Protein AF-A0A815ESF3-F1 (afdb_monomer_lite)

Structure (mmCIF, N/CA/C/O backbone):
data_AF-A0A815ESF3-F1
#
_entry.id   AF-A0A815ESF3-F1
#
loop_
_atom_site.group_PDB
_atom_site.id
_atom_site.type_symbol
_atom_site.label_atom_id
_atom_site.label_alt_id
_atom_site.label_comp_id
_atom_site.label_asym_id
_atom_site.label_entity_id
_atom_site.label_seq_id
_atom_site.pdbx_PDB_ins_code
_atom_site.Cartn_x
_atom_site.Cartn_y
_atom_site.Cartn_z
_atom_site.occupancy
_atom_site.B_iso_or_equiv
_atom_site.auth_seq_id
_atom_site.auth_comp_id
_atom_site.auth_asym_id
_atom_site.auth_atom_id
_atom_site.pdbx_PDB_model_num
ATOM 1 N N . MET A 1 1 ? 18.717 16.429 3.710 1.00 49.12 1 MET A N 1
ATOM 2 C CA . MET A 1 1 ? 17.367 16.430 3.105 1.00 49.12 1 MET A CA 1
ATOM 3 C C . MET A 1 1 ? 16.747 15.052 3.318 1.00 49.12 1 MET A C 1
ATOM 5 O O . MET A 1 1 ? 16.495 14.326 2.370 1.00 49.12 1 MET A O 1
ATOM 9 N N . GLY A 1 2 ? 16.669 14.638 4.585 1.00 58.44 2 GLY A N 1
ATOM 10 C CA . GLY A 1 2 ? 16.235 13.298 4.998 1.00 58.44 2 GLY A CA 1
ATOM 11 C C . GLY A 1 2 ? 15.519 13.295 6.353 1.00 58.44 2 GLY A C 1
ATOM 12 O O . GLY A 1 2 ? 15.095 12.241 6.813 1.00 58.44 2 GLY A O 1
ATOM 13 N N . ASP A 1 3 ? 15.334 14.468 6.965 1.00 59.12 3 ASP A N 1
ATOM 14 C CA . ASP A 1 3 ? 14.757 14.594 8.307 1.00 59.12 3 ASP A CA 1
ATOM 15 C C . ASP A 1 3 ? 13.248 14.857 8.239 1.00 59.12 3 ASP A C 1
ATOM 17 O O . ASP A 1 3 ? 12.502 14.526 9.163 1.00 59.12 3 ASP A O 1
ATOM 21 N N . GLU A 1 4 ? 12.764 15.403 7.121 1.00 72.44 4 GLU A N 1
ATOM 22 C CA . GLU A 1 4 ? 11.352 15.711 6.924 1.00 72.44 4 GLU A CA 1
ATOM 23 C C . GLU A 1 4 ? 10.472 14.451 6.953 1.00 72.44 4 GLU A C 1
ATOM 25 O O . GLU A 1 4 ? 9.414 14.454 7.582 1.00 72.44 4 GLU A O 1
ATOM 30 N N . HIS A 1 5 ? 10.932 13.343 6.365 1.00 67.81 5 HIS A N 1
ATOM 31 C CA . HIS A 1 5 ? 10.168 12.093 6.297 1.00 67.81 5 HIS A CA 1
ATOM 32 C C . HIS A 1 5 ? 10.030 11.417 7.668 1.00 67.81 5 HIS A C 1
ATOM 34 O O . HIS A 1 5 ? 8.936 10.989 8.041 1.00 67.81 5 HIS A O 1
ATOM 40 N N . ALA A 1 6 ? 11.113 11.371 8.450 1.00 74.81 6 ALA A N 1
ATOM 41 C CA . ALA A 1 6 ? 11.087 10.838 9.811 1.00 74.81 6 ALA A CA 1
ATOM 42 C C . ALA A 1 6 ? 10.208 11.699 10.736 1.00 74.81 6 ALA A C 1
ATOM 44 O O . ALA A 1 6 ? 9.453 11.175 11.559 1.00 74.81 6 ALA A O 1
ATOM 45 N N . SER A 1 7 ? 10.251 13.022 10.555 1.00 86.12 7 SER A N 1
ATOM 46 C CA . SER A 1 7 ? 9.443 13.980 11.315 1.00 86.12 7 SER A CA 1
ATOM 47 C C . SER A 1 7 ? 7.941 13.818 11.057 1.00 86.12 7 SER A C 1
ATOM 49 O O . SER A 1 7 ? 7.145 13.822 11.998 1.00 86.12 7 SER A O 1
ATOM 51 N N . VAL A 1 8 ? 7.543 13.603 9.798 1.00 88.50 8 VAL A N 1
ATOM 52 C CA . VAL A 1 8 ? 6.133 13.420 9.419 1.00 88.50 8 VAL A CA 1
ATOM 53 C C . VAL A 1 8 ? 5.540 12.164 10.057 1.00 88.50 8 VAL A C 1
ATOM 55 O O . VAL A 1 8 ? 4.471 12.236 10.662 1.00 88.50 8 VAL A O 1
ATOM 58 N N . ILE A 1 9 ? 6.240 11.028 9.990 1.00 89.56 9 ILE A N 1
ATOM 59 C CA . ILE A 1 9 ? 5.763 9.764 10.582 1.00 89.56 9 ILE A CA 1
ATOM 60 C C . ILE A 1 9 ? 5.610 9.909 12.098 1.00 89.56 9 ILE A C 1
ATOM 62 O O . ILE A 1 9 ? 4.595 9.520 12.679 1.00 89.56 9 ILE A O 1
ATOM 66 N N . LEU A 1 10 ? 6.594 10.535 12.742 1.00 90.50 10 LEU A N 1
ATOM 67 C CA . LEU A 1 10 ? 6.574 10.784 14.177 1.00 90.50 10 LEU A CA 1
ATOM 68 C C . LEU A 1 10 ? 5.425 11.721 14.584 1.00 90.50 10 LEU A C 1
ATOM 70 O O . LEU A 1 10 ? 4.827 11.540 15.647 1.00 90.50 10 LEU A O 1
ATOM 74 N N . HIS A 1 11 ? 5.081 12.699 13.744 1.00 92.25 11 HIS A N 1
ATOM 75 C CA . HIS A 1 11 ? 3.919 13.556 13.957 1.00 92.25 11 HIS A CA 1
ATOM 76 C C . HIS A 1 11 ? 2.604 12.774 13.851 1.00 92.25 11 HIS A C 1
ATOM 78 O O . HIS A 1 11 ? 1.777 12.878 14.756 1.00 92.25 11 HIS A O 1
ATOM 84 N N . ILE A 1 12 ? 2.446 11.943 12.814 1.00 92.06 12 ILE A N 1
ATOM 85 C CA . ILE A 1 12 ? 1.263 11.088 12.624 1.00 92.06 12 ILE A CA 1
ATOM 86 C C . ILE A 1 12 ? 1.042 10.213 13.863 1.00 92.06 12 ILE A C 1
ATOM 88 O O . ILE A 1 12 ? -0.034 10.269 14.458 1.00 92.06 12 ILE A O 1
ATOM 92 N N . LEU A 1 13 ? 2.075 9.505 14.332 1.00 93.06 13 LEU A N 1
ATOM 93 C CA . LEU A 1 13 ? 1.988 8.655 15.526 1.00 93.06 13 LEU A CA 1
ATOM 94 C C . LEU A 1 13 ? 1.605 9.441 16.786 1.00 93.06 13 LEU A C 1
ATOM 96 O O . LEU A 1 13 ? 0.751 9.019 17.561 1.00 93.06 13 LEU A O 1
ATOM 100 N N . LYS A 1 14 ? 2.191 10.625 16.994 1.00 93.69 14 LYS A N 1
ATOM 101 C CA . LYS A 1 14 ? 1.821 11.481 18.131 1.00 93.69 14 LYS A CA 1
ATOM 102 C C . LYS A 1 14 ? 0.366 11.937 18.063 1.00 93.69 14 LYS A C 1
ATOM 104 O O . LYS A 1 14 ? -0.280 12.050 19.102 1.00 93.69 14 LYS A O 1
ATOM 109 N N . THR A 1 15 ? -0.144 12.249 16.874 1.00 94.25 15 THR A N 1
ATOM 110 C CA . THR A 1 15 ? -1.538 12.682 16.710 1.00 94.25 15 THR A CA 1
ATOM 111 C C . THR A 1 15 ? -2.524 11.539 16.913 1.00 94.25 15 THR A C 1
ATOM 113 O O . THR A 1 15 ? -3.515 11.732 17.609 1.00 94.25 15 THR A O 1
ATOM 116 N N . THR A 1 16 ? -2.234 10.344 16.397 1.00 93.12 16 THR A N 1
ATOM 117 C CA . THR A 1 16 ? -3.116 9.180 16.547 1.00 93.12 16 THR A CA 1
ATOM 118 C C . THR A 1 16 ? -3.178 8.713 17.996 1.00 93.12 16 THR A C 1
ATOM 120 O O . THR A 1 16 ? -4.269 8.439 18.485 1.00 93.12 16 THR A O 1
ATOM 123 N N . LEU A 1 17 ? -2.060 8.739 18.731 1.00 94.00 17 LEU A N 1
ATOM 124 C CA . LEU A 1 17 ? -2.052 8.467 20.175 1.00 94.00 17 LEU A CA 1
ATOM 125 C C . LEU A 1 17 ? -2.964 9.430 20.952 1.00 94.00 17 LEU A C 1
ATOM 127 O O . LEU A 1 17 ? -3.773 8.986 21.761 1.00 94.00 17 LEU A O 1
ATOM 131 N N . LYS A 1 18 ? -2.912 10.735 20.648 1.00 94.75 18 LYS A N 1
ATOM 132 C CA . LYS A 1 18 ? -3.801 11.734 21.273 1.00 94.75 18 LYS A CA 1
ATOM 133 C C . LYS A 1 18 ? -5.280 11.510 20.953 1.00 94.75 18 LYS A C 1
ATOM 135 O O . LYS A 1 18 ? -6.129 11.868 21.762 1.00 94.75 18 LYS A O 1
ATOM 140 N N . LEU A 1 19 ? -5.603 10.983 19.773 1.00 94.12 19 LEU A N 1
ATOM 141 C CA . LEU A 1 19 ? -6.985 10.681 19.384 1.00 94.12 19 LEU A CA 1
ATOM 142 C C . LEU A 1 19 ? -7.492 9.388 20.040 1.00 94.12 19 LEU A C 1
ATOM 144 O O . LEU A 1 19 ? -8.655 9.324 20.434 1.00 94.12 19 LEU A O 1
ATOM 148 N N . ILE A 1 20 ? -6.612 8.400 20.233 1.00 93.06 20 ILE A N 1
ATOM 149 C CA . ILE A 1 20 ? -6.911 7.173 20.986 1.00 93.06 20 ILE A CA 1
ATOM 150 C C . ILE A 1 20 ? -7.195 7.505 22.456 1.00 93.06 20 ILE A C 1
ATOM 152 O O . ILE A 1 20 ? -8.185 7.028 23.005 1.00 93.06 20 ILE A O 1
ATOM 156 N N . GLU A 1 21 ? -6.391 8.374 23.081 1.00 93.81 21 GLU A N 1
ATOM 157 C CA . GLU A 1 21 ? -6.638 8.861 24.451 1.00 93.81 21 GLU A CA 1
ATOM 158 C C . GLU A 1 21 ? -8.002 9.552 24.594 1.00 93.81 21 GLU A C 1
ATOM 160 O O . GLU A 1 21 ? -8.646 9.455 25.636 1.00 93.81 21 GLU A O 1
ATOM 165 N N . LYS A 1 22 ? -8.467 10.222 23.534 1.00 95.00 22 LYS A N 1
ATOM 166 C CA . LYS A 1 22 ? -9.786 10.867 23.476 1.00 95.00 22 LYS A CA 1
ATOM 167 C C . LYS A 1 22 ? -10.924 9.921 23.095 1.00 95.00 22 LYS A C 1
ATOM 169 O O . LYS A 1 22 ? -12.069 10.360 23.046 1.00 95.00 22 LYS A O 1
ATOM 174 N N . SER A 1 23 ? -10.646 8.640 22.841 1.00 89.75 23 SER A N 1
ATOM 175 C CA . SER A 1 23 ? -11.598 7.640 22.324 1.00 89.75 23 SER A CA 1
ATOM 176 C C . SER A 1 23 ? -12.246 7.997 20.975 1.00 89.75 23 SER A C 1
ATOM 178 O O . SER A 1 23 ? -13.293 7.464 20.623 1.00 89.75 23 SER A O 1
ATOM 180 N N . GLU A 1 24 ? -11.614 8.884 20.202 1.00 91.31 24 GLU A N 1
ATOM 181 C CA . GLU A 1 24 ? -12.103 9.365 18.899 1.00 91.31 24 GLU A CA 1
ATOM 182 C C . GLU A 1 24 ? -11.540 8.556 17.718 1.00 91.31 24 GLU A C 1
ATOM 184 O O . GLU A 1 24 ? -11.962 8.753 16.581 1.00 91.31 24 GLU A O 1
ATOM 189 N N . PHE A 1 25 ? -10.565 7.678 17.968 1.00 88.00 25 PHE A N 1
ATOM 190 C CA . PHE A 1 25 ? -9.857 6.921 16.938 1.00 88.00 25 PHE A CA 1
ATOM 191 C C . PHE A 1 25 ? -9.432 5.549 17.462 1.00 88.00 25 PHE A C 1
ATOM 193 O O . PHE A 1 25 ? -8.995 5.422 18.608 1.00 88.00 25 PHE A O 1
ATOM 200 N N . SER A 1 26 ? -9.541 4.521 16.625 1.00 89.38 26 SER A N 1
ATOM 201 C CA . SER A 1 26 ? -9.193 3.141 16.972 1.00 89.38 26 SER A CA 1
ATOM 202 C C . SER A 1 26 ? -7.889 2.680 16.314 1.00 89.38 26 SER A C 1
ATOM 204 O O . SER A 1 26 ? -7.491 3.140 15.245 1.00 89.38 26 SER A O 1
ATOM 206 N N . VAL A 1 27 ? -7.220 1.703 16.932 1.00 87.31 27 VAL A N 1
ATOM 207 C CA . VAL A 1 27 ? -5.993 1.099 16.375 1.00 87.31 27 VAL A CA 1
ATOM 208 C C . VAL A 1 27 ? -6.270 0.384 15.043 1.00 87.31 27 VAL A C 1
ATOM 210 O O . VAL A 1 27 ? -5.420 0.374 14.157 1.00 87.31 27 VAL A O 1
ATOM 213 N N . ASN A 1 28 ? -7.476 -0.158 14.866 1.00 88.00 28 ASN A N 1
ATOM 214 C CA . ASN A 1 28 ? -7.872 -0.844 13.635 1.00 88.00 28 ASN A CA 1
ATOM 215 C C . ASN A 1 28 ? -8.009 0.129 12.454 1.00 88.00 28 ASN A C 1
ATOM 217 O O . ASN A 1 28 ? -7.617 -0.207 11.341 1.00 88.00 28 ASN A O 1
ATOM 221 N N . GLU A 1 29 ? -8.505 1.347 12.690 1.00 86.75 29 GLU A N 1
ATOM 222 C CA . GLU A 1 29 ? -8.550 2.405 11.669 1.00 86.75 29 GLU A CA 1
ATOM 223 C C . GLU A 1 29 ? -7.145 2.871 11.272 1.00 86.75 29 GLU A C 1
ATOM 225 O O . GLU A 1 29 ? -6.906 3.181 10.105 1.00 86.75 29 GLU A O 1
ATOM 230 N N . LEU A 1 30 ? -6.195 2.866 12.218 1.00 88.81 30 LEU A N 1
ATOM 231 C CA . LEU A 1 30 ? -4.789 3.130 11.912 1.00 88.81 30 LEU A CA 1
ATOM 232 C C . LEU A 1 30 ? -4.194 2.059 11.003 1.00 88.81 30 LEU A C 1
ATOM 234 O O . LEU A 1 30 ? -3.505 2.402 10.050 1.00 88.81 30 LEU A O 1
ATOM 238 N N . SER A 1 31 ? -4.461 0.781 11.284 1.00 87.44 31 SER A N 1
ATOM 239 C CA . SER A 1 31 ? -4.036 -0.322 10.413 1.00 87.44 31 SER A CA 1
ATOM 240 C C . SER A 1 31 ? -4.639 -0.166 9.019 1.00 87.44 31 SER A C 1
ATOM 242 O O . SER A 1 31 ? -3.907 -0.144 8.034 1.00 87.44 31 SER A O 1
ATOM 244 N N . ALA A 1 32 ? -5.950 0.083 8.941 1.00 88.31 32 ALA A N 1
ATOM 245 C CA . ALA A 1 32 ? -6.673 0.219 7.680 1.00 88.31 32 ALA A CA 1
ATOM 246 C C . ALA A 1 32 ? -6.140 1.355 6.783 1.00 88.31 32 ALA A C 1
ATOM 248 O O . ALA A 1 32 ? -6.157 1.231 5.559 1.00 88.31 32 ALA A O 1
ATOM 249 N N . LEU A 1 33 ? -5.626 2.447 7.369 1.00 84.75 33 LEU A N 1
ATOM 250 C CA . LEU A 1 33 ? -4.948 3.523 6.629 1.00 84.75 33 LEU A CA 1
ATOM 251 C C . LEU A 1 33 ? -3.718 3.024 5.854 1.00 84.75 33 LEU A C 1
ATOM 253 O O . LEU A 1 33 ? -3.451 3.513 4.755 1.00 84.75 33 LEU A O 1
ATOM 257 N N . PHE A 1 34 ? -2.983 2.058 6.408 1.00 85.31 34 PHE A N 1
ATOM 258 C CA . PHE A 1 34 ? -1.769 1.494 5.812 1.00 85.31 34 PHE A CA 1
ATOM 259 C C . PHE A 1 34 ? -1.995 0.163 5.081 1.00 85.31 34 PHE A C 1
ATOM 261 O O . PHE A 1 34 ? -1.123 -0.251 4.322 1.00 85.31 34 PHE A O 1
ATOM 268 N N . ASP A 1 35 ? -3.168 -0.457 5.227 1.00 85.44 35 ASP A N 1
ATOM 269 C CA . ASP A 1 35 ? -3.562 -1.678 4.502 1.00 85.44 35 ASP A CA 1
ATOM 270 C C . ASP A 1 35 ? -3.827 -1.433 3.003 1.00 85.44 35 ASP A C 1
ATOM 272 O O . ASP A 1 35 ? -4.057 -2.363 2.225 1.00 85.44 35 ASP A O 1
ATOM 276 N N . CYS A 1 36 ? -3.775 -0.175 2.562 1.00 73.00 36 CYS A N 1
ATOM 277 C CA . CYS A 1 36 ? -3.819 0.169 1.151 1.00 73.00 36 CYS A CA 1
ATOM 278 C C . CYS A 1 36 ? -2.608 -0.451 0.442 1.00 73.00 36 CYS A C 1
ATOM 280 O O . CYS A 1 36 ? -1.466 -0.086 0.721 1.00 73.00 36 CYS A O 1
ATOM 282 N N . VAL A 1 37 ? -2.852 -1.341 -0.525 1.00 75.94 37 VAL A N 1
ATOM 283 C CA . VAL A 1 37 ? -1.798 -1.849 -1.412 1.00 75.94 37 VAL A CA 1
ATOM 284 C C . VAL A 1 37 ? -1.095 -0.646 -2.032 1.00 75.94 37 VAL A C 1
ATOM 286 O O . VAL A 1 37 ? -1.701 0.106 -2.800 1.00 75.94 37 VAL A O 1
ATOM 289 N N . LEU A 1 38 ? 0.178 -0.452 -1.675 1.00 70.62 38 LEU A N 1
ATOM 290 C CA . LEU A 1 38 ? 1.023 0.561 -2.289 1.00 70.62 38 LEU A CA 1
ATOM 291 C C . LEU A 1 38 ? 0.954 0.342 -3.796 1.00 70.62 38 LEU A C 1
ATOM 293 O O . LEU A 1 38 ? 1.386 -0.700 -4.287 1.00 70.62 38 LEU A O 1
ATOM 297 N N . ASN A 1 39 ? 0.366 1.294 -4.521 1.00 73.88 39 ASN A N 1
ATOM 298 C CA . ASN A 1 39 ? 0.209 1.151 -5.957 1.00 73.88 39 ASN A CA 1
ATOM 299 C C . ASN A 1 39 ? 1.624 1.146 -6.553 1.00 73.88 39 ASN A C 1
ATOM 301 O O . ASN A 1 39 ? 2.300 2.180 -6.460 1.00 73.88 39 ASN A O 1
ATOM 305 N N . PRO A 1 40 ? 2.119 0.009 -7.083 1.00 78.06 40 PRO A N 1
ATOM 306 C CA . PRO A 1 40 ? 3.475 -0.053 -7.590 1.00 78.06 40 PRO A CA 1
ATOM 307 C C . PRO A 1 40 ? 3.611 1.041 -8.637 1.00 78.06 40 PRO A C 1
ATOM 309 O O . PRO A 1 40 ? 2.733 1.213 -9.489 1.00 78.06 40 PRO A O 1
ATOM 312 N N . VAL A 1 41 ? 4.678 1.833 -8.528 1.00 76.69 41 VAL A N 1
ATOM 313 C CA . VAL A 1 41 ? 4.906 2.955 -9.435 1.00 76.69 41 VAL A CA 1
ATOM 314 C C . VAL A 1 41 ? 4.804 2.415 -10.858 1.00 76.69 41 VAL A C 1
ATOM 316 O O . VAL A 1 41 ? 5.577 1.554 -11.270 1.00 76.69 41 VAL A O 1
ATOM 319 N N . ALA A 1 42 ? 3.794 2.871 -11.604 1.00 84.88 42 ALA A N 1
ATOM 320 C CA . ALA A 1 42 ? 3.543 2.346 -12.938 1.00 84.88 42 ALA A CA 1
ATOM 321 C C . ALA A 1 42 ? 4.822 2.468 -13.779 1.00 84.88 42 ALA A C 1
ATOM 323 O O . ALA A 1 42 ? 5.504 3.489 -13.707 1.00 84.88 42 ALA A O 1
ATOM 324 N N . ALA A 1 43 ? 5.120 1.507 -14.658 1.00 79.19 43 ALA A N 1
ATOM 325 C CA . ALA A 1 43 ? 6.339 1.538 -15.481 1.00 79.19 43 ALA A CA 1
ATOM 326 C C . ALA A 1 43 ? 6.516 2.856 -16.277 1.00 79.19 43 ALA A C 1
ATOM 328 O O . ALA A 1 43 ? 7.624 3.275 -16.609 1.00 79.19 43 ALA A O 1
ATOM 329 N N . LYS A 1 44 ? 5.414 3.558 -16.586 1.00 83.62 44 LYS A N 1
ATOM 330 C CA . LYS A 1 44 ? 5.433 4.899 -17.196 1.00 83.62 44 LYS A CA 1
ATOM 331 C C . LYS A 1 44 ? 5.940 5.993 -16.246 1.00 83.62 44 LYS A C 1
ATOM 333 O O . LYS A 1 44 ? 6.611 6.905 -16.714 1.00 83.62 44 LYS A O 1
ATOM 338 N N . ALA A 1 45 ? 5.620 5.913 -14.958 1.00 85.56 45 ALA A N 1
ATOM 339 C CA . ALA A 1 45 ? 6.137 6.797 -13.917 1.00 85.56 45 ALA A CA 1
ATOM 340 C C . ALA A 1 45 ? 7.567 6.406 -13.508 1.00 85.56 45 ALA A C 1
ATOM 342 O O . ALA A 1 45 ? 8.399 7.293 -13.359 1.00 85.56 45 ALA A O 1
ATOM 343 N N . GLN A 1 46 ? 7.888 5.107 -13.470 1.00 86.75 46 GLN A N 1
ATOM 344 C CA . GLN A 1 46 ? 9.244 4.610 -13.202 1.00 86.75 46 GLN A CA 1
ATOM 345 C C . GLN A 1 46 ? 10.261 5.169 -14.211 1.00 86.75 46 GLN A C 1
ATOM 347 O O . GLN A 1 46 ? 11.316 5.655 -13.832 1.00 86.75 46 GLN A O 1
ATOM 352 N N . ARG A 1 47 ? 9.914 5.190 -15.507 1.00 81.38 47 ARG A N 1
ATOM 353 C CA . ARG A 1 47 ? 10.769 5.754 -16.573 1.00 81.38 47 ARG A CA 1
ATOM 354 C C . ARG A 1 47 ? 10.961 7.272 -16.501 1.00 81.38 47 ARG A C 1
ATOM 356 O O . ARG A 1 47 ? 11.854 7.790 -17.158 1.00 81.38 47 ARG A O 1
ATOM 363 N N . LYS A 1 48 ? 10.103 7.990 -15.769 1.00 85.12 48 LYS A N 1
ATOM 364 C CA . LYS A 1 48 ? 10.238 9.440 -15.552 1.00 85.12 48 LYS A CA 1
ATOM 365 C C . LYS A 1 48 ? 11.150 9.770 -14.374 1.00 85.12 48 LYS A C 1
ATOM 367 O O . LYS A 1 48 ? 11.465 10.941 -14.178 1.00 85.12 48 LYS A O 1
ATOM 372 N N . VAL A 1 49 ? 11.555 8.766 -13.596 1.00 86.25 49 VAL A N 1
ATOM 373 C CA . VAL A 1 49 ? 12.571 8.934 -12.563 1.00 86.25 49 VAL A CA 1
ATOM 374 C C . VAL A 1 49 ? 13.900 9.162 -13.276 1.00 86.25 49 VAL A C 1
ATOM 376 O O . VAL A 1 49 ? 14.402 8.283 -13.972 1.00 86.25 49 VAL A O 1
ATOM 379 N N . VAL A 1 50 ? 14.437 10.375 -13.156 1.00 86.06 50 VAL A N 1
ATOM 380 C CA . VAL A 1 50 ? 15.748 10.716 -13.710 1.00 86.06 50 VAL A CA 1
ATOM 381 C C . VAL A 1 50 ? 16.802 10.013 -12.862 1.00 86.06 50 VAL A C 1
ATOM 383 O O . VAL A 1 50 ? 16.911 10.276 -11.667 1.00 86.06 50 VAL A O 1
ATOM 386 N N . VAL A 1 51 ? 17.567 9.112 -13.472 1.00 81.62 51 VAL A N 1
ATOM 387 C CA . VAL A 1 51 ? 18.716 8.477 -12.821 1.00 81.62 51 VAL A CA 1
ATOM 388 C C . VAL A 1 51 ? 19.887 9.456 -12.891 1.00 81.62 51 VAL A C 1
ATOM 390 O O . VAL A 1 51 ? 20.202 9.967 -13.966 1.00 81.62 51 VAL A O 1
ATOM 393 N N . SER A 1 52 ? 20.507 9.769 -11.752 1.00 86.00 52 SER A N 1
ATOM 394 C CA . SER A 1 52 ? 21.675 10.651 -11.712 1.00 86.00 52 SER A CA 1
ATOM 395 C C . SER A 1 52 ? 22.875 10.005 -12.405 1.00 86.00 52 SER A C 1
ATOM 397 O O . SER A 1 52 ? 23.072 8.792 -12.320 1.00 86.00 52 SER A O 1
ATOM 399 N N . ASN A 1 53 ? 23.712 10.817 -13.055 1.00 81.94 53 ASN A N 1
ATOM 400 C CA . ASN A 1 53 ? 24.944 10.329 -13.675 1.00 81.94 53 ASN A CA 1
ATOM 401 C C . ASN A 1 53 ? 25.814 9.617 -12.622 1.00 81.94 53 ASN A C 1
ATOM 403 O O . ASN A 1 53 ? 26.117 10.201 -11.584 1.00 81.94 53 ASN A O 1
ATOM 407 N N . GLY A 1 54 ? 26.201 8.366 -12.893 1.00 79.31 54 GLY A N 1
ATOM 408 C CA . GLY A 1 54 ? 27.042 7.553 -12.005 1.00 79.31 54 GLY A CA 1
ATOM 409 C C . GLY A 1 54 ? 26.301 6.644 -11.014 1.00 79.31 54 GLY A C 1
ATOM 410 O O . GLY A 1 54 ? 26.967 5.949 -10.255 1.00 79.31 54 GLY A O 1
ATOM 411 N N . LEU A 1 55 ? 24.960 6.608 -11.016 1.00 81.38 55 LEU A N 1
ATOM 412 C CA . LEU A 1 55 ? 24.188 5.634 -10.233 1.00 81.38 55 LEU A CA 1
ATOM 413 C C . LEU A 1 55 ? 23.942 4.362 -11.061 1.00 81.38 55 LEU A C 1
ATOM 415 O O . LEU A 1 55 ? 23.031 4.327 -11.889 1.00 81.38 55 LEU A O 1
ATOM 419 N N . ASP A 1 56 ? 24.752 3.326 -10.838 1.00 83.06 56 ASP A N 1
ATOM 420 C CA . ASP A 1 56 ? 24.515 1.998 -11.412 1.00 83.06 56 ASP A CA 1
ATOM 421 C C . ASP A 1 56 ? 23.607 1.177 -10.491 1.00 83.06 56 ASP A C 1
ATOM 423 O O . ASP A 1 56 ? 24.004 0.746 -9.411 1.00 83.06 56 ASP A O 1
ATOM 427 N N . LEU A 1 57 ? 22.366 0.966 -10.929 1.00 80.56 57 LEU A N 1
ATOM 428 C CA . LEU A 1 57 ? 21.365 0.191 -10.192 1.00 80.56 57 LEU A CA 1
ATOM 429 C C . LEU A 1 57 ? 21.635 -1.321 -10.216 1.00 80.56 57 LEU A C 1
ATOM 431 O O . LEU A 1 57 ? 20.985 -2.054 -9.475 1.00 80.56 57 LEU A O 1
ATOM 435 N N . ASN A 1 58 ? 22.552 -1.787 -11.069 1.00 82.25 58 ASN A N 1
ATOM 436 C CA . ASN A 1 58 ? 22.959 -3.190 -11.133 1.00 82.25 58 ASN A CA 1
ATOM 437 C C . ASN A 1 58 ? 24.242 -3.461 -10.343 1.00 82.25 58 ASN A C 1
ATOM 439 O O . ASN A 1 58 ? 24.651 -4.617 -10.228 1.00 82.25 58 ASN A O 1
ATOM 443 N N . ALA A 1 59 ? 24.882 -2.419 -9.809 1.00 84.00 59 ALA A N 1
ATOM 444 C CA . ALA A 1 59 ? 26.032 -2.587 -8.947 1.00 84.00 59 ALA A CA 1
ATOM 445 C C . ALA A 1 59 ? 25.579 -3.220 -7.629 1.00 84.00 59 ALA A C 1
ATOM 447 O O . ALA A 1 59 ? 24.675 -2.725 -6.948 1.00 84.00 59 ALA A O 1
ATOM 448 N N . TRP A 1 60 ? 26.212 -4.332 -7.265 1.00 81.50 60 TRP A N 1
ATOM 449 C CA . TRP A 1 60 ? 26.008 -4.924 -5.953 1.00 81.50 60 TRP A CA 1
ATOM 450 C C . TRP A 1 60 ? 26.543 -3.946 -4.902 1.00 81.50 60 TRP A C 1
ATOM 452 O O . TRP A 1 60 ? 27.672 -3.474 -4.992 1.00 81.50 60 TRP A O 1
ATOM 462 N N . ILE A 1 61 ? 25.708 -3.612 -3.920 1.00 82.31 61 ILE A N 1
ATOM 463 C CA . ILE A 1 61 ? 26.048 -2.648 -2.859 1.00 82.31 61 ILE A CA 1
ATOM 464 C C . ILE A 1 61 ? 27.166 -3.180 -1.938 1.00 82.31 61 ILE A C 1
ATOM 466 O O . ILE A 1 61 ? 27.908 -2.397 -1.355 1.00 82.31 61 ILE A O 1
ATOM 470 N N . ASN A 1 62 ? 27.290 -4.505 -1.842 1.00 82.56 62 ASN A N 1
ATOM 471 C CA . ASN A 1 62 ? 28.260 -5.248 -1.045 1.00 82.56 62 ASN A CA 1
ATOM 472 C C . ASN A 1 62 ? 29.032 -6.201 -1.960 1.00 82.56 62 ASN A C 1
ATOM 474 O O . ASN A 1 62 ? 28.522 -6.587 -3.012 1.00 82.56 62 ASN A O 1
ATOM 478 N N . ASP A 1 63 ? 30.206 -6.649 -1.526 1.00 80.62 63 ASP A N 1
ATOM 479 C CA . ASP A 1 63 ? 30.849 -7.785 -2.176 1.00 80.62 63 ASP A CA 1
ATOM 480 C C . ASP A 1 63 ? 29.918 -9.008 -2.089 1.00 80.62 63 ASP A C 1
ATOM 482 O O . ASP A 1 63 ? 29.271 -9.215 -1.049 1.00 80.62 63 ASP A O 1
ATOM 486 N N . PRO A 1 64 ? 29.784 -9.796 -3.174 1.00 78.50 64 PRO A N 1
ATOM 487 C CA . PRO A 1 64 ? 29.052 -11.049 -3.101 1.00 78.50 64 PRO A CA 1
ATOM 488 C C . PRO A 1 64 ? 29.641 -11.887 -1.958 1.00 78.50 64 PRO A C 1
ATOM 490 O O . PRO A 1 64 ? 30.860 -11.860 -1.758 1.00 78.50 64 PRO A O 1
ATOM 493 N N . PRO A 1 65 ? 28.808 -12.607 -1.183 1.00 71.88 65 PRO A N 1
ATOM 494 C CA . PRO A 1 65 ? 29.328 -13.503 -0.160 1.00 71.88 65 PRO A CA 1
ATOM 495 C C . PRO A 1 65 ? 30.330 -14.453 -0.820 1.00 71.88 65 PRO A C 1
ATOM 497 O O . PRO A 1 65 ? 30.031 -15.024 -1.868 1.00 71.88 65 PRO A O 1
ATOM 500 N N . SER A 1 66 ? 31.529 -14.569 -0.245 1.00 72.31 66 SER A N 1
ATOM 501 C CA . SER A 1 66 ? 32.544 -15.494 -0.743 1.00 72.31 66 SER A CA 1
ATOM 502 C C . SER A 1 66 ? 31.941 -16.896 -0.827 1.00 72.31 66 SER A C 1
ATOM 504 O O . SER A 1 66 ? 31.406 -17.386 0.164 1.00 72.31 66 SER A O 1
ATOM 506 N N . ASP A 1 67 ? 32.081 -17.567 -1.972 1.00 68.38 67 ASP A N 1
ATOM 507 C CA . ASP A 1 67 ? 31.621 -18.952 -2.204 1.00 68.38 67 ASP A CA 1
ATOM 508 C C . ASP A 1 67 ? 32.366 -20.003 -1.341 1.00 68.38 67 ASP A C 1
ATOM 510 O O . ASP A 1 67 ? 32.305 -21.204 -1.598 1.00 68.38 67 ASP A O 1
ATOM 514 N N . SER A 1 68 ? 33.117 -19.570 -0.329 1.00 61.53 68 SER A N 1
ATOM 515 C CA . SER A 1 68 ? 33.989 -20.392 0.498 1.00 61.53 68 SER A CA 1
ATOM 516 C C . SER A 1 68 ? 33.642 -20.231 1.974 1.00 61.53 68 SER A C 1
ATOM 518 O O . SER A 1 68 ? 34.383 -19.583 2.704 1.00 61.53 68 SER A O 1
ATOM 520 N N . GLU A 1 69 ? 32.525 -20.821 2.392 1.00 49.94 69 GLU A N 1
ATOM 521 C CA . GLU A 1 69 ? 32.268 -21.241 3.775 1.00 49.94 69 GLU A CA 1
ATOM 522 C C . GLU A 1 69 ? 31.162 -22.315 3.757 1.00 49.94 69 GLU A C 1
ATOM 524 O O . GLU A 1 69 ? 29.972 -22.051 3.924 1.00 49.94 69 GLU A O 1
ATOM 529 N N . ASP A 1 70 ? 31.582 -23.559 3.497 1.00 54.72 70 ASP A N 1
ATOM 530 C CA . ASP A 1 70 ? 30.865 -24.761 3.929 1.00 54.72 70 ASP A CA 1
ATOM 531 C C . ASP A 1 70 ? 30.892 -24.779 5.464 1.00 54.72 70 ASP A C 1
ATOM 533 O O . ASP A 1 70 ? 31.791 -25.349 6.078 1.00 54.72 70 ASP A O 1
ATOM 537 N N . GLU A 1 71 ? 29.919 -24.138 6.101 1.00 48.69 71 GLU A N 1
ATOM 538 C CA . GLU A 1 71 ? 29.648 -24.343 7.520 1.00 48.69 71 GLU A CA 1
ATOM 539 C C . GLU A 1 71 ? 28.281 -24.999 7.660 1.00 48.69 71 GLU A C 1
ATOM 541 O O . GLU A 1 71 ? 27.212 -24.398 7.516 1.00 48.69 71 GLU A O 1
ATOM 546 N N . SER A 1 72 ? 28.346 -26.300 7.921 1.00 51.56 72 SER A N 1
ATOM 547 C CA . SER A 1 72 ? 27.247 -27.138 8.359 1.00 51.56 72 SER A CA 1
ATOM 548 C C . SER A 1 72 ? 26.589 -26.536 9.600 1.00 51.56 72 SER A C 1
ATOM 550 O O . SER A 1 72 ? 26.946 -26.865 10.734 1.00 51.56 72 SER A O 1
ATOM 552 N N . ILE A 1 73 ? 25.573 -25.696 9.408 1.00 44.03 73 ILE A N 1
ATOM 553 C CA . ILE A 1 73 ? 24.616 -25.404 10.470 1.00 44.03 73 ILE A CA 1
ATOM 554 C C . ILE A 1 73 ? 23.831 -26.693 10.717 1.00 44.03 73 ILE A C 1
ATOM 556 O O . ILE A 1 73 ? 22.835 -27.018 10.073 1.00 44.03 73 ILE A O 1
ATOM 560 N N . THR A 1 74 ? 24.339 -27.454 11.681 1.00 49.62 74 THR A N 1
ATOM 561 C CA . THR A 1 74 ? 23.609 -28.491 12.395 1.00 49.62 74 THR A CA 1
ATOM 562 C C . THR A 1 74 ? 22.490 -27.798 13.171 1.00 49.62 74 THR A C 1
ATOM 564 O O . THR A 1 74 ? 22.656 -27.433 14.335 1.00 49.62 74 THR A O 1
ATOM 567 N N . THR A 1 75 ? 21.321 -27.610 12.555 1.00 41.44 75 THR A N 1
ATOM 568 C CA . THR A 1 75 ? 20.075 -27.401 13.303 1.00 41.44 75 THR A CA 1
ATOM 569 C C . THR A 1 75 ? 19.641 -28.738 13.894 1.00 41.44 75 THR A C 1
ATOM 571 O O . THR A 1 75 ? 18.749 -29.432 13.416 1.00 41.44 75 THR A O 1
ATOM 574 N N . SER A 1 76 ? 20.313 -29.100 14.986 1.00 51.75 76 SER A N 1
ATOM 575 C CA . SER A 1 76 ? 19.857 -30.096 15.947 1.00 51.75 76 SER A CA 1
ATOM 576 C C . SER A 1 76 ? 18.524 -29.643 16.558 1.00 51.75 76 SER A C 1
ATOM 578 O O . SER A 1 76 ? 18.503 -28.984 17.594 1.00 51.75 76 SER A O 1
ATOM 580 N N . SER A 1 77 ? 17.405 -29.997 15.929 1.00 43.84 77 SER A N 1
ATOM 581 C CA . SER A 1 77 ? 16.193 -30.448 16.628 1.00 43.84 77 SER A CA 1
ATOM 582 C C . SER A 1 77 ? 15.184 -31.031 15.634 1.00 43.84 77 SER A C 1
ATOM 584 O O . SER A 1 77 ? 14.501 -30.328 14.904 1.00 43.84 77 SER A O 1
ATOM 586 N N . HIS A 1 78 ? 15.151 -32.365 15.608 1.00 51.38 78 HIS A N 1
ATOM 587 C CA . HIS A 1 78 ? 13.944 -33.177 15.761 1.00 51.38 78 HIS A CA 1
ATOM 588 C C . HIS A 1 78 ? 12.649 -32.583 15.171 1.00 51.38 78 HIS A C 1
ATOM 590 O O . HIS A 1 78 ? 11.937 -31.875 15.869 1.00 51.38 78 HIS A O 1
ATOM 596 N N . TYR A 1 79 ? 12.380 -32.866 13.892 1.00 44.12 79 TYR A N 1
ATOM 597 C CA . TYR A 1 79 ? 11.186 -33.549 13.360 1.00 44.12 79 TYR A CA 1
ATOM 598 C C . TYR A 1 79 ? 11.303 -33.573 11.825 1.00 44.12 79 TYR A C 1
ATOM 600 O O . TYR A 1 79 ? 11.059 -32.572 11.151 1.00 44.12 79 TYR A O 1
ATOM 608 N N . ASP A 1 80 ? 11.668 -34.733 11.273 1.00 46.50 80 ASP A N 1
ATOM 609 C CA . ASP A 1 80 ? 11.544 -35.040 9.846 1.00 46.50 80 ASP A CA 1
ATOM 610 C C . ASP A 1 80 ? 10.058 -35.035 9.455 1.00 46.50 80 ASP A C 1
ATOM 612 O O . ASP A 1 80 ? 9.367 -36.044 9.560 1.00 46.50 80 ASP A O 1
ATOM 616 N N . ASN A 1 81 ? 9.537 -33.907 8.973 1.00 53.34 81 ASN A N 1
ATOM 617 C CA . ASN A 1 81 ? 8.235 -33.871 8.299 1.00 53.34 81 ASN A CA 1
ATOM 618 C C . ASN A 1 81 ? 8.415 -34.109 6.793 1.00 53.34 81 ASN A C 1
ATOM 620 O O . ASN A 1 81 ? 8.026 -33.289 5.964 1.00 53.34 81 ASN A O 1
ATOM 624 N N . LYS A 1 82 ? 9.045 -35.234 6.433 1.00 53.03 82 LYS A N 1
ATOM 625 C CA . LYS A 1 82 ? 9.251 -35.637 5.031 1.00 53.03 82 LYS A CA 1
ATOM 626 C C . LYS A 1 82 ? 8.079 -36.444 4.453 1.00 53.03 82 LYS A C 1
ATOM 628 O O . LYS A 1 82 ? 7.979 -36.571 3.236 1.00 53.03 82 LYS A O 1
ATOM 633 N N . ASP A 1 83 ? 7.151 -36.883 5.303 1.00 49.81 83 ASP A N 1
ATOM 634 C CA . ASP A 1 83 ? 6.020 -37.740 4.919 1.00 49.81 83 ASP A CA 1
ATOM 635 C C . ASP A 1 83 ? 4.678 -37.008 4.754 1.00 49.81 83 ASP A C 1
ATOM 637 O O . ASP A 1 83 ? 3.684 -37.627 4.385 1.00 49.81 83 ASP A O 1
ATOM 641 N N . LEU A 1 84 ? 4.619 -35.683 4.935 1.00 51.16 84 LEU A N 1
ATOM 642 C CA . LEU A 1 84 ? 3.372 -34.928 4.717 1.00 51.16 84 LEU A CA 1
ATOM 643 C C . LEU A 1 84 ? 3.089 -34.581 3.241 1.00 51.16 84 LEU A C 1
ATOM 645 O O . LEU A 1 84 ? 2.007 -34.087 2.936 1.00 51.16 84 LEU A O 1
ATOM 649 N N . PHE A 1 85 ? 4.032 -34.829 2.323 1.00 49.22 85 PHE A N 1
ATOM 650 C CA . PHE A 1 85 ? 3.934 -34.409 0.912 1.00 49.22 85 PHE A CA 1
ATOM 651 C C . PHE A 1 85 ? 3.856 -35.548 -0.115 1.00 49.22 85 PHE A C 1
ATOM 653 O O . PHE A 1 85 ? 3.798 -35.278 -1.314 1.00 49.22 85 PHE A O 1
ATOM 660 N N . TYR A 1 86 ? 3.785 -36.807 0.324 1.00 49.72 86 TYR A N 1
ATOM 661 C CA . TYR A 1 86 ? 3.481 -37.943 -0.555 1.00 49.72 86 TYR A CA 1
ATOM 662 C C . TY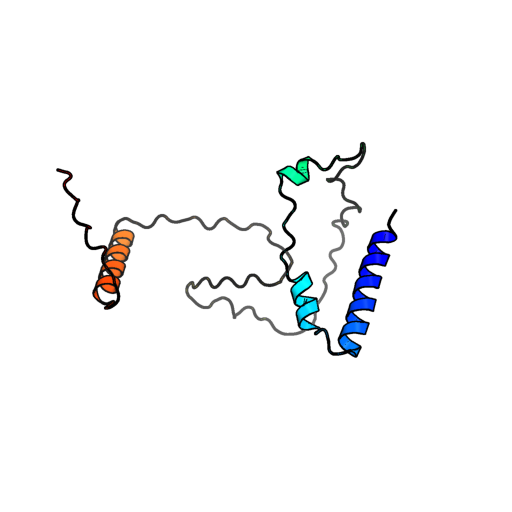R A 1 86 ? 2.108 -38.534 -0.214 1.00 49.72 86 TYR A C 1
ATOM 664 O O . TYR A 1 86 ? 1.959 -39.718 0.065 1.00 49.72 86 TYR A O 1
ATOM 672 N N . GLY A 1 87 ? 1.097 -37.662 -0.238 1.00 40.16 87 GLY A N 1
ATOM 673 C CA . GLY A 1 87 ? -0.318 -38.014 -0.288 1.00 40.16 87 GLY A CA 1
ATOM 674 C C . GLY A 1 87 ? -0.859 -37.745 -1.692 1.00 40.16 87 GLY A C 1
ATOM 675 O O . GLY A 1 87 ? -1.034 -36.599 -2.090 1.00 40.16 87 GLY A O 1
ATOM 676 N N . ASP A 1 88 ? -1.014 -38.831 -2.436 1.00 47.50 88 ASP A N 1
ATOM 677 C CA . ASP A 1 88 ? -1.817 -39.068 -3.638 1.00 47.50 88 ASP A CA 1
ATOM 678 C C . ASP A 1 88 ? -2.738 -37.919 -4.137 1.00 47.50 88 ASP A C 1
ATOM 680 O O . ASP A 1 88 ? -3.677 -37.498 -3.470 1.00 47.50 88 ASP A O 1
ATOM 684 N N . ASN A 1 89 ? -2.491 -37.483 -5.379 1.00 44.44 89 ASN A N 1
ATOM 685 C CA . ASN A 1 89 ? -3.423 -36.806 -6.297 1.00 44.44 89 ASN A CA 1
ATOM 686 C C . ASN A 1 89 ? -4.051 -35.452 -5.891 1.00 44.44 89 ASN A C 1
ATOM 688 O O . ASN A 1 89 ? -5.246 -35.327 -5.663 1.00 44.44 89 ASN A O 1
ATOM 692 N N . GLY A 1 90 ? -3.258 -34.388 -6.051 1.00 50.41 90 GLY A N 1
ATOM 693 C CA . GLY A 1 90 ? -3.594 -33.341 -7.025 1.00 50.41 90 GLY A CA 1
ATOM 694 C C . GLY A 1 90 ? -4.810 -32.442 -6.773 1.00 50.41 90 GLY A C 1
ATOM 695 O O . GLY A 1 90 ? -5.620 -32.289 -7.681 1.00 50.41 90 GLY A O 1
ATOM 696 N N . GLU A 1 91 ? -4.855 -31.722 -5.649 1.00 36.97 91 GLU A N 1
ATOM 697 C CA . GLU A 1 91 ? -5.664 -30.499 -5.541 1.00 36.97 91 GLU A CA 1
ATOM 698 C C . GLU A 1 91 ? -4.803 -29.285 -5.167 1.00 36.97 91 GLU A C 1
ATOM 700 O O . GLU A 1 91 ? -4.160 -29.200 -4.123 1.00 36.97 91 GLU A O 1
ATOM 705 N N . ASN A 1 92 ? -4.757 -28.348 -6.110 1.00 49.62 92 ASN A N 1
ATOM 706 C CA . ASN A 1 92 ? -4.009 -27.102 -6.082 1.00 49.62 92 ASN A CA 1
ATOM 707 C C . ASN A 1 92 ? -4.793 -26.064 -5.264 1.00 49.62 92 ASN A C 1
ATOM 709 O O . ASN A 1 92 ? -5.582 -25.305 -5.822 1.00 49.62 92 ASN A O 1
ATOM 713 N N . TYR A 1 93 ? -4.583 -26.040 -3.946 1.00 36.75 93 TYR A N 1
ATOM 714 C CA . TYR A 1 93 ? -4.946 -24.894 -3.115 1.00 36.75 93 TYR A CA 1
ATOM 715 C C . TYR A 1 93 ? -3.717 -24.009 -2.926 1.00 36.75 93 TYR A C 1
ATOM 717 O O . TYR A 1 93 ? -2.712 -24.372 -2.321 1.00 36.75 93 TYR A O 1
ATOM 725 N N . ASN A 1 94 ? -3.808 -22.837 -3.535 1.00 47.22 94 ASN A N 1
ATOM 726 C CA . ASN A 1 94 ? -2.802 -21.796 -3.571 1.00 47.22 94 ASN A CA 1
ATOM 727 C C . ASN A 1 94 ? -2.682 -21.141 -2.183 1.00 47.22 94 ASN A C 1
ATOM 729 O O . ASN A 1 94 ? -3.425 -20.217 -1.864 1.00 47.22 94 ASN A O 1
ATOM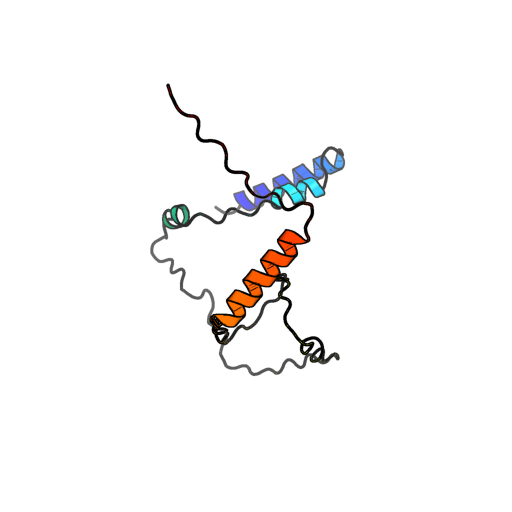 733 N N . SER A 1 95 ? -1.763 -21.631 -1.349 1.00 41.59 95 SER A N 1
ATOM 734 C CA . SER A 1 95 ? -1.343 -20.966 -0.112 1.00 41.59 95 SER A CA 1
ATOM 735 C C . SER A 1 95 ? 0.088 -20.449 -0.264 1.00 41.59 95 SER A C 1
ATOM 737 O O . SER A 1 95 ? 1.025 -20.975 0.333 1.00 41.59 95 SER A O 1
ATOM 739 N N . ASN A 1 96 ? 0.282 -19.426 -1.096 1.00 39.06 96 ASN A N 1
ATOM 740 C CA . ASN A 1 96 ? 1.543 -18.689 -1.110 1.00 39.06 96 ASN A CA 1
ATOM 741 C C . ASN A 1 96 ? 1.494 -17.583 -0.047 1.00 39.06 96 ASN A C 1
ATOM 743 O O . ASN A 1 96 ? 1.243 -16.417 -0.349 1.00 39.06 96 ASN A O 1
ATOM 747 N N . LEU A 1 97 ? 1.685 -17.978 1.212 1.00 38.94 97 LEU A N 1
ATOM 748 C CA . LEU A 1 97 ? 1.975 -17.069 2.312 1.00 38.94 97 LEU A CA 1
ATOM 749 C C . LEU A 1 97 ? 3.262 -17.551 2.990 1.00 38.94 97 LEU A C 1
ATOM 751 O O . LEU A 1 97 ? 3.255 -18.546 3.701 1.00 38.94 97 LEU A O 1
ATOM 755 N N . TYR A 1 98 ? 4.343 -16.807 2.741 1.00 35.28 98 TYR A N 1
ATOM 756 C CA . TYR A 1 98 ? 5.604 -16.812 3.487 1.00 35.28 98 TYR A CA 1
ATOM 757 C C . TYR A 1 98 ? 6.398 -18.133 3.540 1.00 35.28 98 TYR A C 1
ATOM 759 O O . TYR A 1 98 ? 6.225 -18.945 4.439 1.00 35.28 98 TYR A O 1
ATOM 767 N N . SER A 1 99 ? 7.396 -18.274 2.664 1.00 33.66 99 SER A N 1
ATOM 768 C CA . SER A 1 99 ? 8.707 -18.801 3.069 1.00 33.66 99 SER A CA 1
ATOM 769 C C . SER A 1 99 ? 9.742 -18.521 1.985 1.00 33.66 99 SER A C 1
ATOM 771 O O . SER A 1 99 ? 9.551 -18.869 0.820 1.00 33.66 99 SER A O 1
ATOM 773 N N . GLY A 1 100 ? 10.822 -17.844 2.365 1.00 38.28 100 GLY A N 1
ATOM 774 C CA . GLY A 1 100 ? 11.977 -17.639 1.507 1.00 38.28 100 GLY A CA 1
ATOM 775 C C . GLY A 1 100 ? 12.808 -18.913 1.343 1.00 38.28 100 GLY A C 1
ATOM 776 O O . GLY A 1 100 ? 12.704 -19.847 2.133 1.00 38.28 100 GLY A O 1
ATOM 777 N N . VAL A 1 101 ? 13.714 -18.834 0.366 1.00 34.66 101 VAL A N 1
ATOM 778 C CA . VAL A 1 101 ? 14.867 -19.715 0.103 1.00 34.66 101 VAL A CA 1
ATOM 779 C C . VAL A 1 101 ? 14.644 -20.816 -0.961 1.00 34.66 101 VAL A C 1
ATOM 781 O O . VAL A 1 101 ? 13.807 -21.700 -0.837 1.00 34.66 101 VAL A O 1
ATOM 784 N N . THR A 1 102 ? 15.459 -20.674 -2.020 1.00 38.06 102 THR A N 1
ATOM 785 C CA . THR A 1 102 ? 15.923 -21.628 -3.055 1.00 38.06 102 THR A CA 1
ATOM 786 C C . THR A 1 102 ? 14.919 -22.311 -3.992 1.00 38.06 102 THR A C 1
ATOM 788 O O . THR A 1 102 ? 14.586 -23.483 -3.854 1.00 38.06 102 THR A O 1
ATOM 791 N N . LEU A 1 103 ? 14.605 -21.645 -5.110 1.00 38.78 103 LEU A N 1
ATOM 792 C CA . LEU A 1 103 ? 14.193 -22.332 -6.343 1.00 38.78 103 LEU A CA 1
ATOM 793 C C . LEU A 1 103 ? 15.332 -22.309 -7.369 1.00 38.78 103 LEU A C 1
ATOM 795 O O . LEU A 1 103 ? 15.322 -21.561 -8.346 1.00 38.78 103 LEU A O 1
ATOM 799 N N . SER A 1 104 ? 16.322 -23.170 -7.152 1.00 42.75 104 SER A N 1
ATOM 800 C CA . SER A 1 104 ? 17.109 -23.703 -8.255 1.00 42.75 104 SER A CA 1
ATOM 801 C C . SER A 1 104 ? 16.208 -24.627 -9.088 1.00 42.75 104 SER A C 1
ATOM 803 O O . SER A 1 104 ? 15.490 -25.477 -8.571 1.00 42.75 104 SER A O 1
ATOM 805 N N . TYR A 1 105 ? 16.220 -24.419 -10.403 1.00 46.31 105 TYR A N 1
ATOM 806 C CA . TYR A 1 105 ? 15.735 -25.358 -11.417 1.00 46.31 105 TYR A CA 1
ATOM 807 C C . TYR A 1 105 ? 14.291 -25.886 -11.249 1.00 46.31 105 TYR A C 1
ATOM 809 O O . TYR A 1 105 ? 14.048 -27.089 -11.130 1.00 46.31 105 TYR A O 1
ATOM 817 N N . GLN A 1 106 ? 13.288 -25.008 -11.358 1.00 49.91 106 GLN A N 1
ATOM 818 C CA . GLN A 1 106 ? 11.927 -25.473 -11.646 1.00 49.91 106 GLN A CA 1
ATOM 819 C C . GLN A 1 106 ? 11.823 -25.946 -13.099 1.00 49.91 106 GLN A C 1
ATOM 821 O O . GLN A 1 106 ? 11.523 -25.196 -14.025 1.00 49.91 106 GLN A O 1
ATOM 826 N N . LYS A 1 107 ? 12.074 -27.245 -13.271 1.00 47.62 107 LYS A N 1
ATOM 827 C CA . LYS A 1 107 ? 11.681 -28.060 -14.421 1.00 47.62 107 LYS A CA 1
ATOM 828 C C . LYS A 1 107 ? 10.240 -27.707 -14.801 1.00 47.62 107 LYS A C 1
ATOM 830 O O . LYS A 1 107 ? 9.312 -28.004 -14.049 1.00 47.62 107 LYS A O 1
ATOM 835 N N . SER A 1 108 ? 10.060 -27.045 -15.942 1.00 49.69 108 SER A N 1
ATOM 836 C CA . SER A 1 108 ? 8.742 -26.672 -16.447 1.00 49.69 108 SER A CA 1
ATOM 837 C C . SER A 1 108 ? 7.861 -27.923 -16.519 1.00 49.69 108 SER A C 1
ATOM 839 O O . SER A 1 108 ? 8.185 -28.899 -17.202 1.00 49.69 108 SER A O 1
ATOM 841 N N . LYS A 1 109 ? 6.757 -27.938 -15.762 1.00 56.50 109 LYS A N 1
ATOM 842 C CA . LYS A 1 109 ? 5.726 -28.969 -15.919 1.00 56.50 109 LYS A CA 1
ATOM 843 C C . LYS A 1 109 ? 5.203 -28.835 -17.348 1.00 56.50 109 LYS A C 1
ATOM 845 O O . LYS A 1 109 ? 4.560 -27.842 -17.676 1.00 56.50 109 LYS A O 1
ATOM 850 N N . LYS A 1 110 ? 5.550 -29.791 -18.215 1.00 57.34 110 LYS A N 1
ATOM 851 C CA . LYS A 1 110 ? 5.051 -29.835 -19.591 1.00 57.34 110 LYS A CA 1
ATOM 852 C C . LYS A 1 110 ? 3.529 -29.922 -19.532 1.00 57.34 110 LYS A C 1
ATOM 854 O O . LYS A 1 110 ? 2.995 -30.842 -18.918 1.00 57.34 110 LYS A O 1
ATOM 859 N N . TYR A 1 111 ? 2.856 -28.956 -20.143 1.00 54.84 111 TYR A N 1
ATOM 860 C CA . TYR A 1 111 ? 1.432 -29.055 -20.416 1.00 54.84 111 TYR A CA 1
ATOM 861 C C . TYR A 1 111 ? 1.222 -30.236 -21.369 1.00 54.84 111 TYR A C 1
ATOM 863 O O . TYR A 1 111 ? 1.847 -30.294 -22.428 1.00 54.84 111 TYR A O 1
ATOM 871 N N . ILE A 1 112 ? 0.414 -31.204 -20.948 1.00 73.75 112 ILE A N 1
ATOM 872 C CA . ILE A 1 112 ? -0.003 -32.329 -21.780 1.00 73.75 112 ILE A CA 1
ATOM 873 C C . ILE A 1 112 ? -1.363 -31.923 -22.332 1.00 73.75 112 ILE A C 1
ATOM 875 O O . ILE A 1 112 ? -2.306 -31.747 -21.561 1.00 73.75 112 ILE A O 1
ATOM 879 N N . GLU A 1 113 ? -1.439 -31.700 -23.642 1.00 75.50 113 GLU A N 1
ATOM 880 C CA . GLU A 1 113 ? -2.710 -31.450 -24.320 1.00 75.50 113 GLU A CA 1
ATOM 881 C C . GLU A 1 113 ? -3.616 -32.677 -24.137 1.00 75.50 113 GLU A C 1
ATOM 883 O O . GLU A 1 113 ? -3.208 -33.779 -24.517 1.00 75.50 113 GLU A O 1
ATOM 888 N N . PRO A 1 114 ? -4.811 -32.523 -23.535 1.00 74.38 114 PRO A N 1
ATOM 889 C CA . PRO A 1 114 ? -5.741 -33.632 -23.377 1.00 74.38 114 PRO A CA 1
ATOM 890 C C . PRO A 1 114 ? -6.124 -34.214 -24.734 1.00 74.38 114 PRO A C 1
ATOM 892 O O . PRO A 1 114 ? -6.375 -33.483 -25.698 1.00 74.38 114 PRO A O 1
ATOM 895 N N . THR A 1 115 ? -6.187 -35.538 -24.803 1.00 81.69 115 THR A N 1
ATOM 896 C CA . THR A 1 115 ? -6.587 -36.240 -26.025 1.00 81.69 115 THR A CA 1
ATOM 897 C C . THR A 1 115 ? -8.051 -35.946 -26.376 1.00 81.69 115 THR A C 1
ATOM 899 O O . THR A 1 115 ? -8.857 -35.560 -25.527 1.00 81.69 115 THR A O 1
ATOM 902 N N . ALA A 1 116 ? -8.427 -36.123 -27.647 1.00 81.69 116 ALA A N 1
ATOM 903 C CA . ALA A 1 116 ? -9.786 -35.827 -28.118 1.00 81.69 116 ALA A CA 1
ATOM 904 C C . ALA A 1 116 ? -10.878 -36.589 -27.338 1.00 81.69 116 ALA A C 1
ATOM 906 O O . ALA A 1 116 ? -11.966 -36.057 -27.126 1.00 81.69 116 ALA A O 1
ATOM 907 N N . GLU A 1 117 ? -10.568 -37.803 -26.879 1.00 83.25 117 GLU A N 1
ATOM 908 C CA . GLU A 1 117 ? -11.456 -38.635 -26.064 1.00 83.25 117 GLU A CA 1
ATOM 909 C C . GLU A 1 117 ? -11.654 -38.062 -24.650 1.00 83.25 117 GLU A C 1
ATOM 911 O O . GLU A 1 117 ? -12.781 -37.968 -24.160 1.00 83.25 117 GLU A O 1
ATOM 916 N N . GLU A 1 118 ? -10.579 -37.592 -24.011 1.00 81.81 118 GLU A N 1
ATOM 917 C CA . GLU A 1 118 ? -10.640 -36.971 -22.682 1.00 81.81 118 GLU A CA 1
ATOM 918 C C . GLU A 1 118 ? -11.420 -35.650 -22.699 1.00 81.81 118 GLU A C 1
ATOM 920 O O . GLU A 1 118 ? -12.177 -35.362 -21.766 1.00 81.81 118 GLU A O 1
ATOM 925 N N . LEU A 1 119 ? -11.295 -34.866 -23.777 1.00 80.19 119 LEU A N 1
ATOM 926 C CA . LEU A 1 119 ? -12.093 -33.652 -23.960 1.00 80.19 119 LEU A CA 1
ATOM 927 C C . LEU A 1 119 ? -13.585 -33.952 -24.100 1.00 80.19 119 LEU A C 1
ATOM 929 O O . LEU A 1 119 ? -14.405 -33.192 -23.580 1.00 80.19 119 LEU A O 1
ATOM 933 N N . GLU A 1 120 ? -13.955 -35.043 -24.772 1.00 86.12 120 GLU A N 1
ATOM 934 C CA . GLU A 1 120 ? -15.363 -35.409 -24.926 1.00 86.12 120 GLU A CA 1
ATOM 935 C C . GLU A 1 120 ? -15.968 -35.852 -23.594 1.00 86.12 120 GLU A C 1
ATOM 937 O O . GLU A 1 120 ? -17.018 -35.347 -23.193 1.00 86.12 120 GLU A O 1
ATOM 942 N N . LYS A 1 121 ? -15.237 -36.657 -22.817 1.00 88.19 121 LYS A N 1
ATOM 943 C CA . LYS A 1 121 ? -15.654 -37.042 -21.462 1.00 88.19 121 LYS A CA 1
ATOM 944 C C . LYS A 1 121 ? -15.882 -35.824 -20.559 1.00 88.19 121 LYS A C 1
ATOM 946 O O . LYS A 1 121 ? -16.806 -35.805 -19.743 1.00 88.19 121 LYS A O 1
ATOM 951 N N . GLN A 1 122 ? -15.070 -34.777 -20.718 1.00 80.94 122 GLN A N 1
ATOM 952 C CA . GLN A 1 122 ? -15.231 -33.528 -19.971 1.00 80.94 122 GLN A CA 1
ATOM 953 C C . GLN A 1 122 ? -16.442 -32.699 -20.440 1.00 80.94 122 GLN A C 1
ATOM 955 O 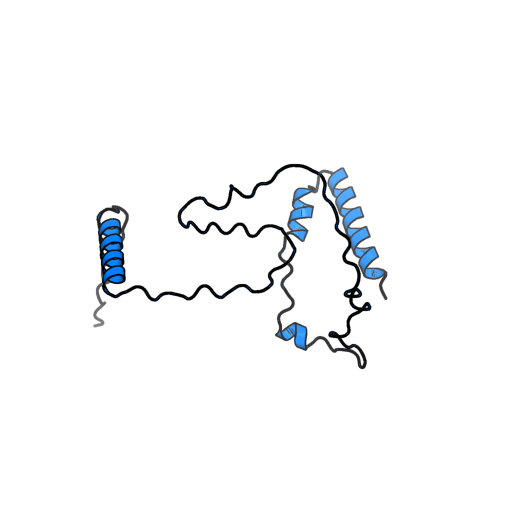O . GLN A 1 122 ? -17.076 -32.013 -19.634 1.00 80.94 122 GLN A O 1
ATOM 960 N N . ARG A 1 123 ? -16.803 -32.757 -21.729 1.00 88.94 123 ARG A N 1
ATOM 961 C CA . ARG A 1 123 ? -18.037 -32.134 -22.240 1.00 88.94 123 ARG A CA 1
ATOM 962 C C . ARG A 1 123 ? -19.275 -32.850 -21.722 1.00 88.94 123 ARG A C 1
ATOM 964 O O . ARG A 1 123 ? -20.231 -32.190 -21.319 1.00 88.94 123 ARG A O 1
ATOM 971 N N . GLU A 1 124 ? -19.251 -34.177 -21.704 1.00 88.38 124 GLU A N 1
ATOM 972 C CA . GLU A 1 124 ? -20.350 -34.992 -21.192 1.00 88.38 124 GLU A CA 1
ATOM 973 C C . GLU A 1 124 ? -20.585 -34.747 -19.703 1.00 88.38 124 GLU A C 1
ATOM 975 O O . GLU A 1 124 ? -21.725 -34.514 -19.299 1.00 88.38 124 GLU A O 1
ATOM 980 N N . SER A 1 125 ? -19.519 -34.711 -18.896 1.00 88.50 125 SER A N 1
ATOM 981 C CA . SER A 1 125 ? -19.633 -34.433 -17.460 1.00 88.50 125 SER A CA 1
ATOM 982 C C . SER A 1 125 ? -20.193 -33.035 -17.190 1.00 88.50 125 SER A C 1
ATOM 984 O O . SER A 1 125 ? -21.078 -32.881 -16.344 1.00 88.50 125 SER A O 1
ATOM 986 N N . ARG A 1 126 ? -19.764 -32.023 -17.963 1.00 88.25 126 ARG A N 1
ATOM 987 C CA . ARG A 1 126 ? -20.339 -30.671 -17.906 1.00 88.25 126 ARG A CA 1
ATOM 988 C C . ARG A 1 126 ? -21.824 -30.684 -18.270 1.00 88.25 126 ARG A C 1
ATOM 990 O O . ARG A 1 126 ? -22.632 -30.116 -17.551 1.00 88.25 126 ARG A O 1
ATOM 997 N N . LYS A 1 127 ? -22.215 -31.373 -19.341 1.00 89.25 127 LYS A N 1
ATOM 998 C CA . LYS A 1 127 ? -23.619 -31.451 -19.771 1.00 89.25 127 LYS A CA 1
ATOM 999 C C . LYS A 1 127 ? -24.508 -32.149 -18.735 1.00 89.25 127 LYS A C 1
ATOM 1001 O O . LYS A 1 127 ? -25.646 -31.732 -18.527 1.00 89.25 127 LYS A O 1
ATOM 1006 N N . GLN A 1 128 ? -24.001 -33.199 -18.088 1.00 88.06 128 GLN A N 1
ATOM 1007 C CA . GLN A 1 128 ? -24.722 -33.908 -17.031 1.00 88.06 128 GLN A CA 1
ATOM 1008 C C . GLN A 1 128 ? -24.914 -33.027 -15.795 1.00 88.06 128 GLN A C 1
ATOM 1010 O O . GLN A 1 128 ? -26.023 -32.969 -15.269 1.00 88.06 128 GLN A O 1
ATOM 1015 N N . SER A 1 129 ? -23.882 -32.298 -15.356 1.00 86.56 129 SER A N 1
ATOM 1016 C CA . SER A 1 129 ? -24.011 -31.395 -14.206 1.00 86.56 129 SER A CA 1
ATOM 1017 C C . SER A 1 129 ? -24.954 -30.226 -14.496 1.00 86.56 129 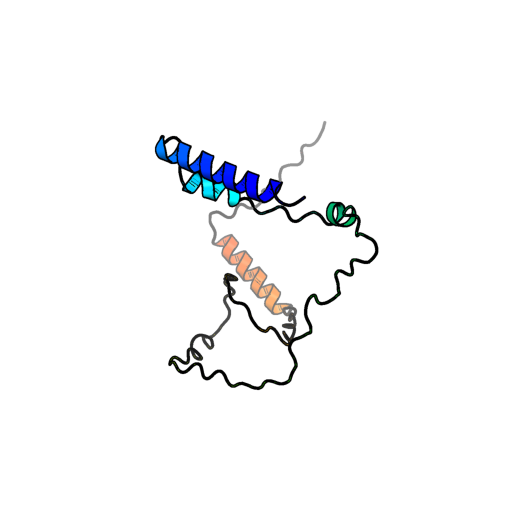SER A C 1
ATOM 1019 O O . SER A 1 129 ? -25.772 -29.885 -13.647 1.00 86.56 129 SER A O 1
ATOM 1021 N N . GLU A 1 130 ? -24.926 -29.672 -15.711 1.00 89.31 130 GLU A N 1
ATOM 1022 C CA . GLU A 1 130 ? -25.880 -28.654 -16.166 1.00 89.31 130 GLU A CA 1
ATOM 1023 C C . GLU A 1 130 ? -27.321 -29.179 -16.202 1.00 89.31 130 GLU A C 1
ATOM 1025 O O . GLU A 1 130 ? -28.249 -28.454 -15.852 1.00 89.31 130 GLU A O 1
ATOM 1030 N N . GLN A 1 131 ? -27.526 -30.437 -16.609 1.00 86.19 131 GLN A N 1
ATOM 1031 C CA . GLN A 1 131 ? -28.849 -31.065 -16.618 1.00 86.19 131 GLN A CA 1
ATOM 1032 C C . GLN A 1 131 ? -29.362 -31.366 -15.205 1.00 86.19 131 GLN A C 1
ATOM 1034 O O . GLN A 1 131 ? -30.561 -31.257 -14.958 1.00 86.19 131 GLN A O 1
ATOM 1039 N N . MET A 1 132 ? -28.467 -31.753 -14.297 1.00 90.94 132 MET A N 1
ATOM 1040 C CA . MET A 1 132 ? -28.796 -32.056 -12.902 1.00 90.94 132 MET A CA 1
ATOM 1041 C C . MET A 1 132 ? -28.907 -30.801 -12.032 1.00 90.94 132 MET A C 1
ATOM 1043 O O . MET A 1 132 ? -29.400 -30.885 -10.911 1.00 90.94 132 MET A O 1
ATOM 1047 N N . ASN A 1 133 ? -28.471 -29.639 -12.524 1.00 90.38 133 ASN A N 1
ATOM 1048 C CA . ASN A 1 133 ? -28.547 -28.386 -11.793 1.00 90.38 133 ASN A CA 1
ATOM 1049 C C . ASN A 1 133 ? -29.892 -27.674 -12.058 1.00 90.38 133 ASN A C 1
ATOM 1051 O O . ASN A 1 133 ? -30.071 -27.084 -13.127 1.00 90.38 133 ASN A O 1
ATOM 1055 N N . PRO A 1 134 ? -30.824 -27.644 -11.084 1.00 89.56 134 PRO A N 1
ATOM 1056 C CA . PRO A 1 134 ? -32.118 -26.977 -11.246 1.00 89.56 134 PRO A CA 1
ATOM 1057 C C . PRO A 1 134 ? -32.005 -25.449 -11.398 1.00 89.56 134 PRO A C 1
ATOM 1059 O O . PRO A 1 134 ? -32.959 -24.812 -11.835 1.00 89.56 134 PRO A O 1
ATOM 1062 N N . PHE A 1 135 ? -30.852 -24.856 -11.069 1.00 85.00 135 PHE A N 1
ATOM 1063 C CA . PHE A 1 135 ? -30.570 -23.425 -11.219 1.00 85.00 135 PHE A CA 1
ATOM 1064 C C . PHE A 1 135 ? -29.814 -23.083 -12.512 1.00 85.00 135 PHE A C 1
ATOM 1066 O O . PHE A 1 135 ? -29.366 -21.949 -12.674 1.00 85.00 135 PHE A O 1
ATOM 1073 N N . TYR A 1 136 ? -29.640 -24.027 -13.442 1.00 87.50 136 TYR A N 1
ATOM 1074 C CA . TYR A 1 136 ? -28.967 -23.738 -14.707 1.00 87.50 136 TYR A CA 1
ATOM 1075 C C . TYR A 1 136 ? -29.867 -22.907 -15.639 1.00 87.50 136 TYR A C 1
ATOM 1077 O O . TYR A 1 136 ? -30.745 -23.429 -16.332 1.00 87.50 136 TYR A O 1
ATOM 1085 N N . LEU A 1 137 ? -29.650 -21.588 -15.668 1.00 80.94 137 LEU A N 1
ATOM 1086 C CA . LEU A 1 137 ? -30.320 -20.687 -16.605 1.00 80.94 137 LEU A CA 1
ATOM 1087 C C . LEU A 1 137 ? -29.684 -20.806 -17.995 1.00 80.94 137 LEU A C 1
ATOM 1089 O O . LEU A 1 137 ? -28.594 -20.299 -18.242 1.00 80.94 137 LEU A O 1
ATOM 1093 N N . LYS A 1 138 ? -30.391 -21.447 -18.928 1.00 78.69 138 LYS A N 1
ATOM 1094 C CA . LYS A 1 138 ? -30.056 -21.374 -20.356 1.00 78.69 138 LYS A CA 1
ATOM 1095 C C . LYS A 1 138 ? -30.506 -20.023 -20.896 1.00 78.69 138 LYS A C 1
ATOM 1097 O O . LYS A 1 138 ? -31.672 -19.664 -20.725 1.00 78.69 138 LYS A O 1
ATOM 1102 N N . ASP A 1 139 ? -29.622 -19.311 -21.592 1.00 74.69 139 ASP A N 1
ATOM 1103 C CA . ASP A 1 139 ? -29.981 -18.087 -22.308 1.00 74.69 139 ASP A CA 1
ATOM 1104 C C . ASP A 1 139 ? -31.100 -18.386 -23.316 1.00 74.69 139 ASP A C 1
ATOM 1106 O O . ASP A 1 139 ? -30.886 -18.954 -24.393 1.00 74.69 139 ASP A O 1
ATOM 1110 N N . SER A 1 140 ? -32.334 -18.026 -22.962 1.00 60.34 140 SER A N 1
ATOM 1111 C CA . SER A 1 140 ? -33.445 -18.055 -23.905 1.00 60.34 140 SER A CA 1
ATOM 1112 C C . SER A 1 140 ? -33.202 -16.962 -24.947 1.00 60.34 140 SER A C 1
ATOM 1114 O O . SER A 1 140 ? -32.973 -15.794 -24.632 1.00 60.34 140 SER A O 1
ATOM 1116 N N . LYS A 1 141 ? -33.173 -17.357 -26.221 1.00 65.56 141 LYS A N 1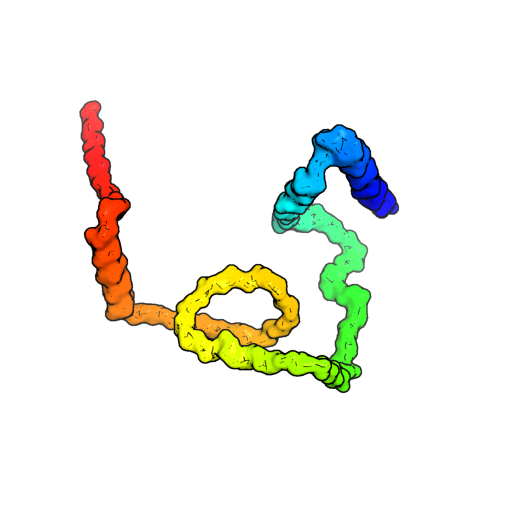
ATOM 1117 C CA . LYS A 1 141 ? -32.925 -16.456 -27.351 1.00 65.56 141 LYS A CA 1
ATOM 1118 C C . LYS A 1 141 ? -33.921 -15.292 -27.291 1.00 65.56 141 LYS A C 1
ATOM 1120 O O . LYS A 1 141 ? -35.117 -15.506 -27.473 1.00 65.56 141 LYS A O 1
ATOM 1125 N N . LYS A 1 142 ? -33.440 -14.064 -27.064 1.00 61.25 142 LYS A N 1
ATOM 1126 C CA . LYS A 1 142 ? -34.278 -12.856 -27.149 1.00 61.25 142 LYS A CA 1
ATOM 1127 C C . LYS A 1 142 ? -34.878 -12.774 -28.566 1.00 61.25 142 LYS A C 1
ATOM 1129 O O . LYS A 1 142 ? -34.115 -12.890 -29.531 1.00 61.25 142 LYS A O 1
ATOM 1134 N N . PRO A 1 143 ? -36.203 -12.604 -28.735 1.00 60.59 143 PRO A N 1
ATOM 1135 C CA . PRO A 1 143 ? -36.799 -12.483 -30.060 1.00 60.59 143 PRO A CA 1
ATOM 1136 C C . PRO A 1 143 ? -36.263 -11.225 -30.753 1.00 60.59 143 PRO A C 1
ATOM 1138 O O . PRO A 1 143 ? -36.216 -10.146 -30.162 1.00 60.59 143 PRO A O 1
ATOM 1141 N N . LYS A 1 144 ? -35.826 -11.370 -32.009 1.00 63.28 144 LYS A N 1
ATOM 1142 C CA . LYS A 1 144 ? -35.372 -10.248 -32.836 1.00 63.28 144 LYS A CA 1
ATOM 1143 C C . LYS A 1 144 ? -36.561 -9.312 -33.075 1.00 63.28 144 LYS A C 1
ATOM 1145 O O . LYS A 1 144 ? -37.503 -9.686 -33.771 1.00 63.28 144 LYS A O 1
ATOM 1150 N N . LEU A 1 145 ? -36.519 -8.114 -32.491 1.00 53.41 145 LEU A N 1
ATOM 1151 C CA . LEU A 1 145 ? -37.481 -7.049 -32.776 1.00 53.41 145 LEU A CA 1
ATOM 1152 C C . LEU A 1 145 ? -37.416 -6.740 -34.279 1.00 53.41 145 LEU A C 1
ATOM 1154 O O . LEU A 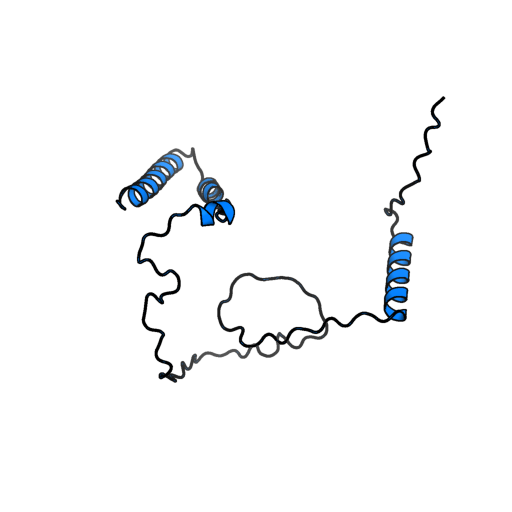1 145 ? -36.380 -6.317 -34.788 1.00 53.41 145 LEU A O 1
ATOM 1158 N N . THR A 1 146 ? -38.505 -7.003 -34.996 1.00 56.41 146 THR A N 1
ATOM 1159 C CA . THR A 1 146 ? -38.631 -6.646 -36.412 1.00 56.41 146 THR A CA 1
ATOM 1160 C C . THR A 1 146 ? -39.025 -5.170 -36.461 1.00 56.41 146 THR A C 1
ATOM 1162 O O . THR A 1 146 ? -40.095 -4.816 -35.972 1.00 56.41 146 THR A O 1
ATOM 1165 N N . GLN A 1 147 ? -38.138 -4.304 -36.959 1.00 52.31 147 GLN A N 1
ATOM 1166 C CA . GLN A 1 147 ? -38.443 -2.889 -37.199 1.00 52.31 147 GLN A CA 1
ATOM 1167 C C . GLN A 1 147 ? -39.445 -2.778 -38.356 1.00 52.31 147 GLN A C 1
ATOM 1169 O O . GLN A 1 147 ? -39.340 -3.524 -39.332 1.00 52.31 147 GLN A O 1
ATOM 1174 N N . ARG A 1 148 ? -40.422 -1.882 -38.216 1.00 49.06 148 ARG A N 1
ATOM 1175 C CA . ARG A 1 148 ? -41.446 -1.572 -39.214 1.00 49.06 148 ARG A CA 1
ATOM 1176 C C . ARG A 1 148 ? -41.376 -0.095 -39.555 1.00 49.06 148 ARG A C 1
ATOM 1178 O O . ARG A 1 148 ? -41.088 0.679 -38.614 1.00 49.06 148 ARG A O 1
#

Radius of gyration: 29.5 Å; chains: 1; bounding box: 75×56×64 Å

pLDDT: mean 70.86, std 18.62, range [33.66, 95.0]

Secondary structure (DSSP, 8-state):
--HHHHHHHHHHHHHHHHHHHTTS--HHHHHHHH-S------HHHHTTSPPPTT--TTS-SSPPPPS---------------SSS--SS-----------------------PPPHHHHHHHHHHHHHHHHH-TT-------------

InterPro domains:
  IPR017105 Adaptor protein complex AP-3, delta subunit [PTHR22781] (26-143)

Foldseek 3Di:
DPVVVVVVVVVVVVVQVVCVVVVNHDPVVVVVVVPPDPPPQPVVNVVVPDDDPPDDPPDDPDDDPPPPDPDPPPPPDDDPPVPPPPDDDDDDDDDPDDDDDDDDDPPPPDDDDDDPVVVVVVVVVVVVVLVVDPPNDDPDDDDPPDDD

Sequence (148 aa):
MGDEHASVILHILKTTLKLIEKSEFSVNELSALFDCVLNPVAAKAQRKVVVSNGLDLNAWINDPPSDSEDESITTSSHYDNKDLFYGDNGENYNSNLYSGVTLSYQKSKKYIEPTAEELEKQRESRKQSEQMNPFYLKDSKKPKLTQR

Organism: NCBI:txid392033